Protein AF-A0A3S1N9Z6-F1 (afdb_monomer)

Mean predicted aligned error: 4.26 Å

Radius of gyration: 18.0 Å; Cα contacts (8 Å, |Δi|>4): 203; chains: 1; bounding box: 33×39×50 Å

Nearest PDB structures (foldseek):
  2odf-assembly1_A  TM=8.395E-01  e=1.092E-10  Agrobacterium fabrum str. C58
  2odf-assembly2_B  TM=8.154E-01  e=1.281E-08  Agrobacterium fabrum str. C58
  6f79-assembly1_A  TM=4.897E-01  e=2.525E-02  Thermoactinomyces vulgaris
  7aqp-assembly1_A  TM=4.374E-01  e=3.089E-02  Thermoactinomyces vulgaris
  7dde-assembly1_C  TM=4.912E-01  e=5.916E-01  Schizosaccharomyces pombe 972h-

pLDDT: mean 94.08, std 9.85, range [37.5, 98.75]

Sequence (163 aa):
MRPDLGGIPVPGNLAVDAADARLRKLVAWAPVERAIIEAAAGRRALISVHSFTPVMGGVKRNVDIGVLWREQSLFVNSVLKTLRTQGAEAGFRIGDNEPYDWRQAVGYTLNRHGLQQGRPCLYLEVRNDLLADPETFERISRLLENAFATVAMSLWPQSAAAV

Solvent-accessible surface area (backbone atoms only — not comparable to full-atom values): 9373 Å² total; per-residue (Å²): 126,73,46,47,61,93,85,44,74,38,74,92,40,54,88,69,49,73,67,58,55,48,48,48,38,61,72,62,46,50,57,52,54,50,51,50,57,63,69,47,61,94,54,78,59,47,76,48,82,50,65,39,74,52,61,56,96,88,42,77,56,80,57,41,35,16,47,23,40,59,67,90,44,74,65,56,53,45,45,53,52,44,38,46,54,55,27,50,78,71,74,42,43,63,26,78,31,30,99,52,61,27,68,83,50,85,60,67,66,55,43,63,70,11,54,75,63,76,29,51,47,38,37,40,35,34,33,44,74,52,59,71,42,71,70,51,32,48,53,50,50,51,51,52,49,54,34,51,50,53,39,44,52,72,78,47,61,88,61,84,80,77,128

Foldseek 3Di:
DPQADPPHGDPVVPPDDPVNVVVCCVPPPVVVVVVLQVVCVPPQAEEAEEEDAQADPNDGFQAFKEKEDQDDDLLSVLLQVLLCVLCVVLVGHYHYCPPHHCVPPDDDPCVVSAVVVVHHYTYMYGHVVLCPDPVSVVSVVVSNVVSNVVSCCVPPVVPPPDD

Structure (mmCIF, N/CA/C/O backbone):
data_AF-A0A3S1N9Z6-F1
#
_entry.id   AF-A0A3S1N9Z6-F1
#
loop_
_atom_site.group_PDB
_atom_site.id
_atom_site.type_symbol
_atom_site.label_atom_id
_atom_site.label_alt_id
_atom_site.label_comp_id
_atom_site.label_asym_id
_atom_site.label_entity_id
_atom_site.label_seq_id
_atom_site.pdbx_PDB_ins_code
_atom_site.Cartn_x
_atom_site.Cartn_y
_atom_site.Cartn_z
_atom_site.occupancy
_atom_site.B_iso_or_equiv
_atom_site.auth_seq_id
_atom_site.auth_comp_id
_atom_site.auth_asym_id
_atom_site.auth_atom_id
_atom_site.pdbx_PDB_model_num
ATOM 1 N N . MET A 1 1 ? 6.096 -5.977 -20.795 1.00 80.38 1 MET A N 1
ATOM 2 C CA . MET A 1 1 ? 6.675 -5.191 -19.679 1.00 80.38 1 MET A CA 1
ATOM 3 C C . MET A 1 1 ? 6.336 -3.729 -19.881 1.00 80.38 1 MET A C 1
ATOM 5 O O . MET A 1 1 ? 6.034 -3.367 -21.009 1.00 80.38 1 MET A O 1
ATOM 9 N N . ARG A 1 2 ? 6.357 -2.910 -18.823 1.00 85.25 2 ARG A N 1
ATOM 10 C CA . ARG A 1 2 ? 6.141 -1.465 -18.965 1.00 85.25 2 ARG A CA 1
ATOM 11 C C . ARG A 1 2 ? 7.397 -0.830 -19.600 1.00 85.25 2 ARG A C 1
ATOM 13 O O . ARG A 1 2 ? 8.470 -0.995 -19.015 1.00 85.25 2 ARG A O 1
ATOM 20 N N . PRO A 1 3 ? 7.300 -0.189 -20.779 1.00 90.31 3 PRO A N 1
ATOM 21 C CA . PRO A 1 3 ? 8.465 0.356 -21.484 1.00 90.31 3 PRO A CA 1
ATOM 22 C C . PRO A 1 3 ? 8.999 1.655 -20.858 1.00 90.31 3 PRO A C 1
ATOM 24 O O . PRO A 1 3 ? 10.158 1.998 -21.070 1.00 90.31 3 PRO A O 1
ATOM 27 N N . ASP A 1 4 ? 8.185 2.353 -20.068 1.00 92.81 4 ASP A N 1
ATOM 28 C CA . ASP A 1 4 ? 8.526 3.609 -19.399 1.00 92.81 4 ASP A CA 1
ATOM 29 C C . ASP A 1 4 ? 8.086 3.618 -17.923 1.00 92.81 4 ASP A C 1
ATOM 31 O O . ASP A 1 4 ? 7.348 2.747 -17.457 1.00 92.81 4 ASP A O 1
ATOM 35 N N . LEU A 1 5 ? 8.536 4.614 -17.168 1.00 89.94 5 LEU A N 1
ATOM 36 C CA . LEU A 1 5 ? 8.023 4.935 -15.844 1.00 89.94 5 LEU A CA 1
ATOM 37 C C . LEU A 1 5 ? 7.696 6.427 -15.792 1.00 89.94 5 LEU A C 1
ATOM 39 O O . LEU A 1 5 ? 8.589 7.265 -15.715 1.00 89.9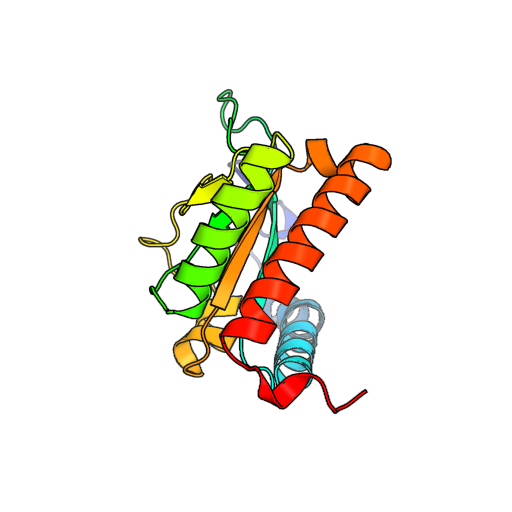4 5 LEU A O 1
ATOM 43 N N . GLY A 1 6 ? 6.404 6.755 -15.839 1.00 84.31 6 GLY A N 1
ATOM 44 C CA . GLY A 1 6 ? 5.958 8.149 -15.805 1.00 84.31 6 GLY A CA 1
ATOM 45 C C . GLY A 1 6 ? 6.385 8.933 -17.047 1.00 84.31 6 GLY A C 1
ATOM 46 O O . GLY A 1 6 ? 6.752 10.097 -16.931 1.00 84.31 6 GLY A O 1
ATOM 47 N N . GLY A 1 7 ? 6.390 8.289 -18.219 1.00 87.94 7 GLY A N 1
ATOM 48 C CA . GLY A 1 7 ? 6.825 8.894 -19.479 1.00 87.94 7 GLY A CA 1
ATOM 49 C C . GLY A 1 7 ? 8.340 8.893 -19.691 1.00 87.94 7 GLY A C 1
ATOM 50 O O . GLY A 1 7 ? 8.790 9.240 -20.780 1.00 87.94 7 GLY A O 1
ATOM 51 N N . ILE A 1 8 ? 9.133 8.474 -18.699 1.00 91.88 8 ILE A N 1
ATOM 52 C CA . ILE A 1 8 ? 10.584 8.315 -18.838 1.00 91.88 8 ILE A CA 1
ATOM 53 C C . ILE A 1 8 ? 10.869 6.897 -19.342 1.00 91.88 8 ILE A C 1
ATOM 55 O O . ILE A 1 8 ? 10.560 5.940 -18.625 1.00 91.88 8 ILE A O 1
ATOM 59 N N . PRO A 1 9 ? 11.453 6.721 -20.541 1.00 95.00 9 PRO A N 1
ATOM 60 C CA . PRO A 1 9 ? 11.779 5.398 -21.054 1.00 95.00 9 PRO A CA 1
ATOM 61 C C . PRO A 1 9 ? 12.690 4.628 -20.099 1.00 95.00 9 PRO A C 1
ATOM 63 O O . PRO A 1 9 ? 13.616 5.189 -19.516 1.00 95.00 9 PRO A O 1
ATOM 66 N N . VAL A 1 10 ? 12.462 3.322 -19.989 1.00 95.88 10 VAL A N 1
ATOM 67 C CA . VAL A 1 10 ? 13.362 2.390 -19.309 1.00 95.88 10 VAL A CA 1
ATOM 68 C C . VAL A 1 10 ? 14.066 1.584 -20.401 1.00 95.88 10 VAL A C 1
ATOM 70 O O . VAL A 1 10 ? 13.474 0.626 -20.900 1.00 95.88 10 VAL A O 1
ATOM 73 N N . PRO A 1 11 ? 15.305 1.937 -20.811 1.00 95.44 11 PRO A N 1
ATOM 74 C CA . PRO A 1 11 ? 15.949 1.330 -21.980 1.00 95.44 11 PRO A CA 1
ATOM 75 C C . PRO A 1 11 ? 16.022 -0.198 -21.911 1.00 95.44 11 PRO A C 1
ATOM 77 O O . PRO A 1 11 ? 15.736 -0.877 -22.891 1.00 95.44 11 PRO A O 1
ATOM 80 N N . GLY A 1 12 ? 16.294 -0.749 -20.725 1.00 94.25 12 GLY A N 1
ATOM 81 C CA . GLY A 1 12 ? 16.325 -2.196 -20.495 1.00 94.25 12 GLY A CA 1
ATOM 82 C C . GLY A 1 12 ? 14.963 -2.899 -20.572 1.00 94.25 12 GLY A C 1
ATOM 83 O O . GLY A 1 12 ? 14.915 -4.117 -20.446 1.00 94.25 12 GLY A O 1
ATOM 84 N N . ASN A 1 13 ? 13.855 -2.177 -20.748 1.00 95.38 13 ASN A N 1
ATOM 85 C CA . ASN A 1 13 ? 12.525 -2.755 -20.966 1.00 95.38 13 ASN A CA 1
ATOM 86 C C . ASN A 1 13 ? 12.076 -2.682 -22.434 1.00 95.38 13 ASN A C 1
ATOM 88 O O . ASN A 1 13 ? 10.971 -3.133 -22.751 1.00 95.38 13 ASN A O 1
ATOM 92 N N . LEU A 1 14 ? 12.905 -2.127 -23.321 1.00 92.75 14 LEU A N 1
ATOM 93 C CA . LEU A 1 14 ? 12.645 -2.081 -24.756 1.00 92.75 14 LEU A CA 1
ATOM 94 C C . LEU A 1 14 ? 12.999 -3.425 -25.403 1.00 92.75 14 LEU A C 1
ATOM 96 O O . LEU A 1 14 ? 13.984 -4.052 -25.028 1.00 92.75 14 LEU A O 1
ATOM 100 N N . ALA A 1 15 ? 12.189 -3.856 -26.376 1.00 91.62 15 ALA A N 1
ATOM 101 C CA . ALA A 1 15 ? 12.427 -5.053 -27.197 1.00 91.62 15 ALA A CA 1
ATOM 102 C C . ALA A 1 15 ? 12.768 -6.340 -26.410 1.00 91.62 15 ALA A C 1
ATOM 104 O O . ALA A 1 15 ? 13.538 -7.177 -26.872 1.00 91.62 15 ALA A O 1
ATOM 105 N N . VAL A 1 16 ? 12.182 -6.505 -25.223 1.00 93.88 16 VAL A N 1
ATOM 106 C CA . VAL A 1 16 ? 12.414 -7.674 -24.364 1.00 93.88 16 VAL A CA 1
ATOM 107 C C . VAL A 1 16 ? 11.930 -8.942 -25.057 1.00 93.88 16 VAL A C 1
ATOM 109 O O . VAL A 1 16 ? 10.744 -9.064 -25.378 1.00 93.88 16 VAL A O 1
ATOM 112 N N . ASP A 1 17 ? 12.842 -9.891 -25.247 1.00 95.88 17 ASP A N 1
ATOM 113 C CA . ASP A 1 17 ? 12.532 -11.183 -25.840 1.00 95.88 17 ASP A CA 1
ATOM 114 C C . ASP A 1 17 ? 11.872 -12.150 -24.836 1.00 95.88 17 ASP A C 1
ATOM 116 O O . ASP A 1 17 ? 11.694 -11.875 -23.642 1.00 95.88 17 ASP A O 1
ATOM 120 N N . ALA A 1 18 ? 11.467 -13.317 -25.334 1.00 96.69 18 ALA A N 1
ATOM 121 C CA . ALA A 1 18 ? 10.808 -14.328 -24.518 1.00 96.69 18 ALA A CA 1
ATOM 122 C C . ALA A 1 18 ? 11.726 -14.927 -23.435 1.00 96.69 18 ALA A C 1
ATOM 124 O O . ALA A 1 18 ? 11.231 -15.316 -22.372 1.00 96.69 18 ALA A O 1
ATOM 125 N N . ALA A 1 19 ? 13.035 -15.013 -23.688 1.00 97.62 19 ALA A N 1
ATOM 126 C CA . ALA A 1 19 ? 13.995 -15.592 -22.755 1.00 97.62 19 ALA A CA 1
ATOM 127 C C . ALA A 1 19 ? 14.212 -14.662 -21.555 1.00 97.62 19 ALA A C 1
ATOM 129 O O . ALA A 1 19 ? 14.106 -15.111 -20.412 1.00 97.62 19 ALA A O 1
ATOM 130 N N . ASP A 1 20 ? 14.402 -13.367 -21.800 1.00 96.56 20 ASP A N 1
ATOM 131 C CA . ASP A 1 20 ? 14.518 -12.342 -20.765 1.00 96.56 20 ASP A CA 1
ATOM 132 C C . ASP A 1 20 ? 13.201 -12.191 -19.987 1.00 96.56 20 ASP A C 1
ATOM 134 O O . ASP A 1 20 ? 13.180 -12.250 -18.756 1.00 96.56 20 ASP A O 1
ATOM 138 N N . ALA A 1 21 ? 12.053 -12.140 -20.675 1.00 95.50 21 ALA A N 1
ATOM 139 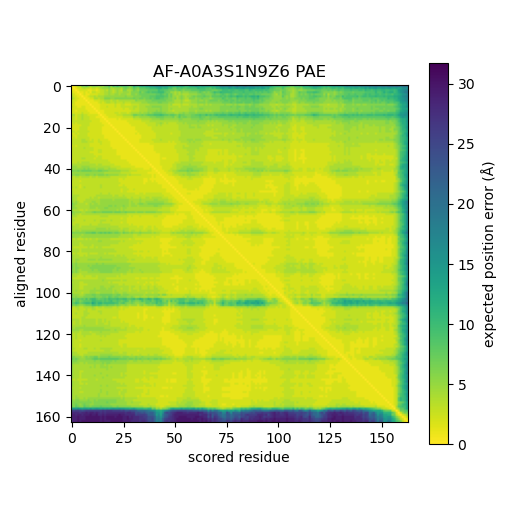C CA . ALA A 1 21 ? 10.753 -12.117 -20.001 1.00 95.50 21 ALA A CA 1
ATOM 140 C C . ALA A 1 21 ? 10.545 -13.335 -19.078 1.00 95.50 21 ALA A C 1
ATOM 142 O O . ALA A 1 21 ? 10.005 -13.197 -17.974 1.00 95.50 21 ALA A O 1
ATOM 143 N N . ARG A 1 22 ? 10.974 -14.530 -19.508 1.00 97.31 22 ARG A N 1
ATOM 144 C CA . ARG A 1 22 ? 10.923 -15.752 -18.693 1.00 97.31 22 ARG A CA 1
ATOM 145 C C . ARG A 1 22 ? 11.875 -15.669 -17.505 1.00 97.31 22 ARG A C 1
ATOM 147 O O . ARG A 1 22 ? 11.460 -16.007 -16.398 1.00 97.31 22 ARG A O 1
ATOM 154 N N . LEU A 1 23 ? 13.106 -15.209 -17.715 1.00 97.44 23 LEU A N 1
ATOM 155 C CA . LEU A 1 23 ? 14.094 -15.047 -16.654 1.00 97.44 23 LEU A CA 1
ATOM 156 C C . LEU A 1 23 ? 13.580 -14.089 -15.576 1.00 97.44 23 LEU A C 1
ATOM 158 O O . LEU A 1 23 ? 13.538 -14.462 -14.408 1.00 97.44 23 LEU A O 1
ATOM 162 N N . ARG A 1 24 ? 13.088 -12.905 -15.956 1.00 96.62 24 ARG A N 1
ATOM 163 C CA . ARG A 1 24 ? 12.526 -11.920 -15.015 1.00 96.62 24 ARG A CA 1
ATOM 164 C C . ARG A 1 24 ? 11.349 -12.482 -14.226 1.00 96.62 24 ARG A C 1
ATOM 166 O O . ARG A 1 24 ? 11.262 -12.274 -13.018 1.00 96.62 24 ARG A O 1
ATOM 173 N N . LYS A 1 25 ? 10.460 -13.242 -14.875 1.00 96.56 25 LYS A N 1
ATOM 174 C CA . LYS A 1 25 ? 9.379 -13.942 -14.164 1.00 96.56 25 LYS A CA 1
ATOM 175 C C . LYS A 1 25 ? 9.924 -14.949 -13.156 1.00 96.56 25 LYS A C 1
ATOM 177 O O . LYS A 1 25 ? 9.413 -15.000 -12.044 1.00 96.56 25 LYS A O 1
ATOM 182 N N . LEU A 1 26 ? 10.944 -15.720 -13.528 1.00 98.12 26 LEU A N 1
ATOM 183 C CA . LEU A 1 26 ? 11.548 -16.732 -12.666 1.00 98.12 26 LEU A CA 1
ATOM 184 C C . LEU A 1 26 ? 12.236 -16.119 -11.440 1.00 98.12 26 LEU A C 1
ATOM 186 O O . LEU A 1 26 ? 12.108 -16.669 -10.352 1.00 98.12 26 LEU A O 1
ATOM 190 N N . VAL A 1 27 ? 12.944 -14.998 -11.605 1.00 97.62 27 VAL A N 1
ATOM 191 C CA . VAL A 1 27 ? 13.774 -14.422 -10.532 1.00 97.62 27 VAL A CA 1
ATOM 192 C C . VAL A 1 27 ? 13.064 -13.358 -9.698 1.00 97.62 27 VAL A C 1
ATOM 194 O O . VAL A 1 27 ? 13.395 -13.206 -8.529 1.00 97.62 27 VAL A O 1
ATOM 197 N N . ALA A 1 28 ? 12.097 -12.626 -10.263 1.00 95.75 28 ALA A N 1
ATOM 198 C CA . ALA A 1 28 ? 11.462 -11.494 -9.581 1.00 95.75 28 ALA A CA 1
ATOM 199 C C . ALA A 1 28 ? 9.983 -11.726 -9.245 1.00 95.75 28 ALA A C 1
ATOM 201 O O . ALA A 1 28 ? 9.525 -11.303 -8.189 1.00 95.75 28 ALA A O 1
ATOM 202 N N . TRP A 1 29 ? 9.220 -12.388 -10.120 1.00 96.12 29 TRP A N 1
ATOM 203 C CA . TRP A 1 29 ? 7.776 -12.567 -9.913 1.00 96.12 29 TRP A CA 1
ATOM 204 C C . TRP A 1 29 ? 7.450 -13.865 -9.164 1.00 96.12 29 TRP A C 1
ATOM 206 O O . TRP A 1 29 ? 6.779 -13.830 -8.136 1.00 96.12 29 TRP A O 1
ATOM 216 N N . ALA A 1 30 ? 7.954 -15.007 -9.636 1.00 98.12 30 ALA A N 1
ATOM 217 C CA . ALA A 1 30 ? 7.620 -16.321 -9.088 1.00 98.12 30 ALA A CA 1
ATOM 218 C C . ALA A 1 30 ? 7.983 -16.487 -7.597 1.00 98.12 30 ALA A C 1
ATOM 220 O O . ALA A 1 30 ? 7.160 -17.043 -6.865 1.00 98.12 30 ALA A O 1
ATOM 221 N N . PRO A 1 31 ? 9.139 -15.991 -7.101 1.00 98.31 31 PRO A N 1
ATOM 222 C CA . PRO A 1 31 ? 9.466 -16.095 -5.681 1.00 98.31 31 PRO A CA 1
ATOM 223 C C . PRO A 1 31 ? 8.502 -15.290 -4.804 1.00 98.31 31 PRO A C 1
ATOM 225 O O . PRO A 1 31 ? 8.062 -15.779 -3.766 1.00 98.31 31 PRO A O 1
ATOM 228 N N . VAL A 1 32 ? 8.121 -14.087 -5.250 1.00 97.25 32 VAL A N 1
ATOM 229 C CA . VAL A 1 32 ? 7.182 -13.215 -4.530 1.00 97.25 32 VAL A CA 1
ATOM 230 C C . VAL A 1 32 ? 5.792 -13.843 -4.483 1.00 97.25 32 VAL A C 1
ATOM 232 O O . VAL A 1 32 ? 5.179 -13.898 -3.423 1.00 97.25 32 VAL A O 1
ATOM 235 N N . GLU A 1 33 ? 5.310 -14.382 -5.601 1.00 97.75 33 GLU A N 1
ATOM 236 C CA . GLU A 1 33 ? 4.015 -15.068 -5.649 1.00 97.75 33 GLU A CA 1
ATOM 237 C C . GLU A 1 33 ? 3.951 -16.256 -4.698 1.00 97.75 33 GLU A C 1
ATOM 239 O O . GLU A 1 33 ? 2.970 -16.415 -3.972 1.00 97.75 33 GLU A O 1
ATOM 244 N N . ARG A 1 34 ? 5.006 -17.077 -4.680 1.00 98.19 34 ARG A N 1
ATOM 245 C CA . ARG A 1 34 ? 5.099 -18.215 -3.768 1.00 98.19 34 ARG A CA 1
ATOM 246 C C . ARG A 1 34 ? 5.071 -17.754 -2.311 1.00 98.19 34 ARG A C 1
ATOM 248 O O . ARG A 1 34 ? 4.284 -18.285 -1.533 1.00 98.19 34 ARG A O 1
ATOM 255 N N . ALA A 1 35 ? 5.868 -16.742 -1.968 1.00 98.00 35 ALA A N 1
ATOM 256 C CA . ALA A 1 35 ? 5.922 -16.200 -0.615 1.00 98.00 35 ALA A CA 1
ATOM 257 C C . ALA A 1 35 ? 4.567 -15.631 -0.162 1.00 98.00 35 ALA A C 1
ATOM 259 O O . ALA A 1 35 ? 4.158 -15.853 0.976 1.00 98.00 35 ALA A O 1
ATOM 260 N N . ILE A 1 36 ? 3.837 -14.944 -1.049 1.00 97.31 36 ILE A N 1
ATOM 261 C CA . ILE A 1 36 ? 2.500 -14.425 -0.733 1.00 97.31 36 ILE A CA 1
ATOM 262 C C . ILE A 1 36 ? 1.523 -15.573 -0.480 1.00 97.31 36 ILE A C 1
ATOM 264 O O . ILE A 1 36 ? 0.797 -15.524 0.507 1.00 97.31 36 ILE A O 1
ATOM 268 N N . ILE A 1 37 ? 1.508 -16.607 -1.327 1.00 97.00 37 ILE A N 1
ATOM 269 C CA . ILE A 1 37 ? 0.617 -17.766 -1.154 1.00 97.00 37 ILE A CA 1
ATOM 270 C C . ILE A 1 37 ? 0.873 -18.448 0.196 1.00 97.00 37 ILE A C 1
ATOM 272 O O . ILE A 1 37 ? -0.074 -18.705 0.941 1.00 97.00 37 ILE A O 1
ATOM 276 N N . GLU A 1 38 ? 2.143 -18.699 0.520 1.00 96.88 38 GLU A N 1
ATOM 277 C CA . GLU A 1 38 ? 2.552 -19.330 1.777 1.00 96.88 38 GLU A CA 1
ATOM 278 C C . GLU A 1 38 ? 2.169 -18.458 2.987 1.00 96.88 38 GLU A C 1
ATOM 280 O O . GLU A 1 38 ? 1.503 -18.935 3.906 1.00 96.88 38 GLU A O 1
ATOM 285 N N . ALA A 1 39 ? 2.494 -17.161 2.970 1.00 95.75 39 ALA A N 1
ATOM 286 C CA . ALA A 1 39 ? 2.220 -16.249 4.084 1.00 95.75 39 ALA A CA 1
ATOM 287 C C . ALA A 1 39 ? 0.726 -15.933 4.273 1.00 95.75 39 ALA A C 1
ATOM 289 O O . ALA A 1 39 ? 0.273 -15.663 5.391 1.00 95.75 39 ALA A O 1
ATOM 290 N N . ALA A 1 40 ? -0.044 -15.946 3.183 1.00 95.50 40 ALA A N 1
ATOM 291 C CA . ALA A 1 40 ? -1.470 -15.677 3.209 1.00 95.50 40 ALA A CA 1
ATOM 292 C C . ALA A 1 40 ? -2.276 -16.873 3.731 1.00 95.50 40 ALA A C 1
ATOM 294 O O . ALA A 1 40 ? -3.429 -16.687 4.120 1.00 95.50 40 ALA A O 1
ATOM 295 N N . ALA A 1 41 ? -1.743 -18.097 3.734 1.00 93.69 41 ALA A N 1
ATOM 296 C CA . ALA A 1 41 ? -2.469 -19.272 4.216 1.00 93.69 41 ALA A CA 1
ATOM 297 C C . ALA A 1 41 ? -3.031 -19.043 5.637 1.00 93.69 41 ALA A C 1
ATOM 299 O O . ALA A 1 41 ? -2.334 -18.582 6.537 1.00 93.69 41 ALA A O 1
ATOM 300 N N . GLY A 1 42 ? -4.332 -19.291 5.827 1.00 91.94 42 GLY A N 1
ATOM 301 C CA . GLY A 1 42 ? -5.021 -19.083 7.111 1.00 91.94 42 GLY A CA 1
ATOM 302 C C . GLY A 1 42 ? -5.258 -17.622 7.532 1.00 91.94 42 GLY A C 1
ATOM 303 O O . GLY A 1 42 ? -5.908 -17.386 8.551 1.00 91.94 42 GLY A O 1
ATOM 304 N N . ARG A 1 43 ? -4.789 -16.622 6.770 1.00 94.69 43 ARG A N 1
ATOM 305 C CA . ARG A 1 43 ? -5.012 -15.199 7.081 1.00 94.69 43 ARG A CA 1
ATOM 306 C C . ARG A 1 43 ? -6.436 -14.763 6.730 1.00 94.69 43 ARG A C 1
ATOM 308 O O . ARG A 1 43 ? -6.973 -15.126 5.685 1.00 94.69 43 ARG A O 1
ATOM 315 N N . ARG A 1 44 ? -7.030 -13.943 7.604 1.00 94.94 44 ARG A N 1
ATOM 316 C CA . ARG A 1 44 ? -8.416 -13.449 7.486 1.00 94.94 44 ARG A CA 1
ATOM 317 C C . ARG A 1 44 ? -8.580 -12.295 6.499 1.00 94.94 44 ARG A C 1
ATOM 319 O O . ARG A 1 44 ? -9.651 -12.142 5.925 1.00 94.94 44 ARG A O 1
ATOM 326 N N . ALA A 1 45 ? -7.533 -11.498 6.318 1.00 96.56 45 ALA A N 1
ATOM 327 C CA . ALA A 1 45 ? -7.501 -10.363 5.410 1.00 96.56 45 ALA A CA 1
ATOM 328 C C . ALA A 1 45 ? -6.080 -10.136 4.891 1.00 96.56 45 ALA A C 1
ATOM 330 O O . ALA A 1 45 ? -5.117 -10.635 5.478 1.00 96.56 45 ALA A O 1
ATOM 331 N N . LEU A 1 46 ? -5.962 -9.372 3.806 1.00 97.38 46 LEU A N 1
ATOM 332 C CA . LEU A 1 46 ? -4.681 -8.964 3.233 1.00 97.38 46 LEU A CA 1
ATOM 333 C C . LEU A 1 46 ? -4.589 -7.443 3.128 1.00 97.38 46 LEU A C 1
ATOM 335 O O . LEU A 1 46 ? -5.503 -6.784 2.637 1.00 97.38 46 LEU A O 1
ATOM 339 N N . ILE A 1 47 ? -3.452 -6.894 3.543 1.00 97.75 47 ILE A N 1
ATOM 340 C CA . ILE A 1 47 ? -3.122 -5.482 3.358 1.00 97.75 47 ILE A CA 1
ATOM 341 C C . ILE A 1 47 ? -1.881 -5.422 2.474 1.00 97.75 47 ILE A C 1
ATOM 343 O O . ILE A 1 47 ? -0.857 -6.019 2.799 1.00 97.75 47 ILE A O 1
ATOM 347 N N . SER A 1 48 ? -1.969 -4.717 1.349 1.00 97.38 48 SER A N 1
ATOM 348 C CA . SER A 1 48 ? -0.796 -4.406 0.531 1.00 97.38 48 SER A CA 1
ATOM 349 C C . SER A 1 48 ? -0.282 -3.034 0.945 1.00 97.38 48 SER A C 1
ATOM 351 O O . SER A 1 48 ? -1.014 -2.059 0.818 1.00 97.38 48 SER A O 1
ATOM 353 N N . VAL A 1 49 ? 0.936 -2.970 1.481 1.00 97.44 49 VAL A N 1
ATOM 354 C CA . VAL A 1 49 ? 1.521 -1.737 2.026 1.00 97.44 49 VAL A CA 1
ATOM 355 C C . VAL A 1 49 ? 2.370 -1.049 0.964 1.00 97.44 49 VAL A C 1
ATOM 357 O O . VAL A 1 49 ? 3.232 -1.679 0.353 1.00 97.44 49 VAL A O 1
ATOM 360 N N . HIS A 1 50 ? 2.119 0.238 0.765 1.00 98.00 50 HIS A N 1
ATOM 361 C CA . HIS A 1 50 ? 2.746 1.091 -0.237 1.00 98.00 50 HIS A CA 1
ATOM 362 C C . HIS A 1 50 ? 3.062 2.461 0.351 1.00 98.00 50 HIS A C 1
ATOM 364 O O . HIS A 1 50 ? 2.597 2.839 1.432 1.00 98.00 50 HIS A O 1
ATOM 370 N N . SER A 1 51 ? 3.852 3.217 -0.399 1.00 98.12 51 SER A N 1
ATOM 371 C CA . SER A 1 51 ? 4.019 4.639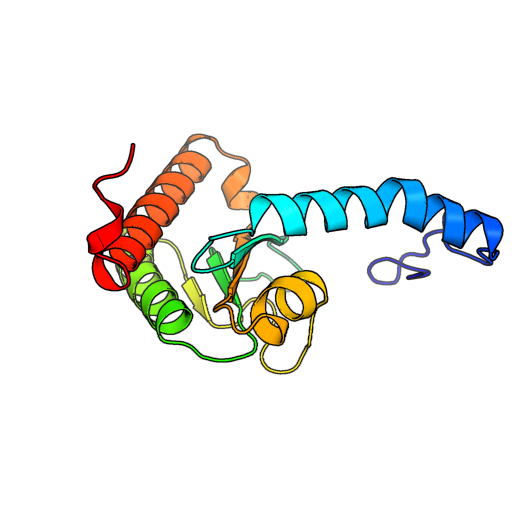 -0.170 1.00 98.12 51 SER A CA 1
ATOM 372 C C . SER A 1 51 ? 3.932 5.417 -1.475 1.00 98.12 51 SER A C 1
ATOM 374 O O . SER A 1 51 ? 4.195 4.896 -2.564 1.00 98.12 51 SER A O 1
ATOM 376 N N . PHE A 1 52 ? 3.598 6.700 -1.364 1.00 97.88 52 PHE A N 1
ATOM 377 C CA . PHE A 1 52 ? 3.469 7.592 -2.510 1.00 97.88 52 PHE A CA 1
ATOM 378 C C . PHE A 1 52 ? 4.186 8.919 -2.276 1.00 97.88 52 PHE A C 1
ATOM 380 O O . PHE A 1 52 ? 4.284 9.413 -1.158 1.00 97.88 52 PHE A O 1
ATOM 387 N N . THR A 1 53 ? 4.666 9.525 -3.362 1.00 96.81 53 THR A N 1
ATOM 388 C CA . THR A 1 53 ? 5.340 10.829 -3.305 1.00 96.81 53 THR A CA 1
ATOM 389 C C . THR A 1 53 ? 4.341 11.966 -3.018 1.00 96.81 53 THR A C 1
ATOM 391 O O . THR A 1 53 ? 3.210 11.906 -3.529 1.00 96.81 53 THR A O 1
ATOM 394 N N . PRO A 1 54 ? 4.725 13.025 -2.276 1.00 97.75 54 PRO A N 1
ATOM 395 C CA . PRO A 1 54 ? 3.816 14.107 -1.901 1.00 97.75 54 PRO A CA 1
ATOM 396 C C . PRO A 1 54 ? 3.387 15.019 -3.052 1.00 97.75 54 PRO A C 1
ATOM 398 O O . PRO A 1 54 ? 2.338 15.656 -2.958 1.00 97.75 54 PRO A O 1
ATOM 401 N N . VAL A 1 55 ? 4.158 15.083 -4.141 1.00 97.12 55 VAL A N 1
ATOM 402 C CA . VAL A 1 55 ? 3.866 15.926 -5.310 1.00 97.12 55 VAL A CA 1
ATOM 403 C C . VAL A 1 55 ? 3.893 15.091 -6.584 1.00 97.12 55 VAL A C 1
ATOM 405 O O . VAL A 1 55 ? 4.919 14.514 -6.927 1.00 97.12 55 VAL A O 1
ATOM 408 N N . MET A 1 56 ? 2.783 15.052 -7.318 1.00 94.06 56 MET A N 1
ATOM 409 C CA . MET A 1 56 ? 2.688 14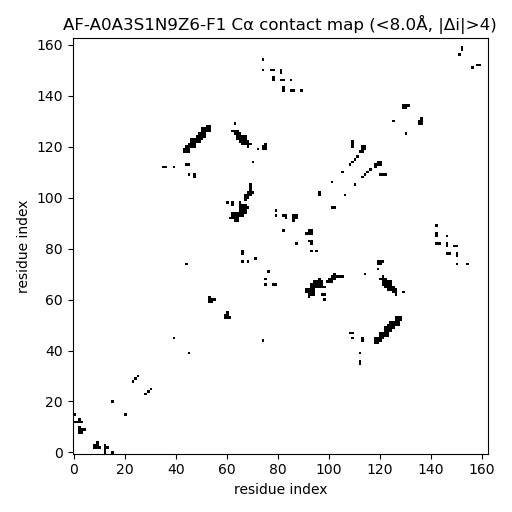.349 -8.601 1.00 94.06 56 MET A CA 1
ATOM 410 C C . MET A 1 56 ? 2.183 15.299 -9.676 1.00 94.06 56 MET A C 1
ATOM 412 O O . MET A 1 56 ? 1.168 15.961 -9.479 1.00 94.06 56 MET A O 1
ATOM 416 N N . GLY A 1 57 ? 2.894 15.381 -10.804 1.00 92.00 57 GLY A N 1
ATOM 417 C CA . GLY A 1 57 ? 2.533 16.298 -11.892 1.00 92.00 57 GLY A CA 1
ATOM 418 C C . GLY A 1 57 ? 2.464 17.766 -11.452 1.00 92.00 57 GLY A C 1
ATOM 419 O O . GLY A 1 57 ? 1.615 18.505 -11.930 1.00 92.00 57 GLY A O 1
ATOM 420 N N . GLY A 1 58 ? 3.293 18.170 -10.481 1.00 94.62 58 GLY A N 1
ATOM 421 C CA . GLY A 1 58 ? 3.272 19.517 -9.897 1.00 94.62 58 GLY A CA 1
ATOM 422 C C . GLY A 1 58 ? 2.158 19.768 -8.871 1.00 94.62 58 GLY A C 1
ATOM 423 O O . GLY A 1 58 ? 2.130 20.834 -8.264 1.00 94.62 58 GLY A O 1
ATOM 424 N N . VAL A 1 59 ? 1.269 18.801 -8.622 1.00 96.00 59 VAL A N 1
ATOM 425 C CA . VAL A 1 59 ? 0.158 18.941 -7.672 1.00 96.00 59 VAL A CA 1
ATOM 426 C C . VAL A 1 59 ? 0.507 18.292 -6.336 1.00 96.00 59 VAL A C 1
ATOM 428 O O . VAL A 1 59 ? 0.861 17.111 -6.275 1.00 96.00 59 VAL A O 1
ATOM 431 N N . LYS A 1 60 ? 0.379 19.063 -5.248 1.00 97.38 60 LYS A N 1
ATOM 432 C CA . LYS A 1 60 ? 0.534 18.564 -3.877 1.00 97.38 60 LYS A CA 1
ATOM 433 C C . LYS A 1 60 ? -0.653 17.681 -3.489 1.00 97.38 60 LYS A C 1
ATOM 435 O O . LYS A 1 60 ? -1.808 18.061 -3.663 1.00 97.38 60 LYS A O 1
ATOM 440 N N . ARG A 1 61 ? -0.361 16.522 -2.905 1.00 97.81 61 ARG A N 1
ATOM 441 C CA . ARG A 1 61 ? -1.347 15.579 -2.368 1.00 97.81 61 ARG A CA 1
ATOM 442 C C . ARG A 1 61 ? -1.502 15.804 -0.869 1.00 97.81 61 ARG A C 1
ATOM 444 O O . ARG A 1 61 ? -0.560 15.600 -0.108 1.00 97.81 61 ARG A O 1
ATOM 451 N N . ASN A 1 62 ? -2.693 16.228 -0.453 1.00 96.50 62 ASN A N 1
ATOM 452 C CA . ASN A 1 62 ? -2.965 16.581 0.945 1.00 96.50 62 ASN A CA 1
ATOM 453 C C . ASN A 1 62 ? -3.245 15.369 1.842 1.00 96.50 62 ASN A C 1
ATOM 455 O O . ASN A 1 62 ? -3.101 15.486 3.055 1.00 96.50 62 ASN A O 1
ATOM 459 N N . VAL A 1 63 ? -3.632 14.230 1.261 1.00 98.25 63 VAL A N 1
ATOM 460 C CA . VAL A 1 63 ? -3.773 12.961 1.984 1.00 98.25 63 VAL A CA 1
ATOM 461 C C . VAL A 1 63 ? -2.425 12.537 2.570 1.00 98.25 63 VAL A C 1
ATOM 463 O O . VAL A 1 63 ? -1.396 12.653 1.903 1.00 98.25 63 VAL A O 1
ATOM 466 N N . ASP A 1 64 ? -2.441 12.076 3.818 1.00 98.44 64 ASP A N 1
ATOM 467 C CA . ASP A 1 64 ? -1.266 11.564 4.525 1.00 98.44 64 ASP A CA 1
ATOM 468 C C . ASP A 1 64 ? -1.238 10.030 4.471 1.00 98.44 64 ASP A C 1
ATOM 470 O O . ASP A 1 64 ? -0.205 9.439 4.156 1.00 98.44 64 ASP A O 1
ATOM 474 N N . ILE A 1 65 ? -2.390 9.388 4.708 1.00 98.75 65 ILE A N 1
ATOM 475 C CA . ILE A 1 65 ? -2.562 7.931 4.644 1.00 98.75 65 ILE A CA 1
ATOM 476 C C . ILE A 1 65 ? -3.815 7.606 3.826 1.00 98.75 65 ILE A C 1
ATOM 478 O O . ILE A 1 65 ? -4.912 8.051 4.151 1.00 98.75 65 ILE A O 1
ATOM 482 N N . GLY A 1 66 ? -3.667 6.825 2.767 1.00 98.38 66 GLY A N 1
ATOM 483 C CA . GLY A 1 66 ? -4.748 6.335 1.927 1.00 98.38 66 GLY A CA 1
ATOM 484 C C . GLY A 1 66 ? -5.161 4.913 2.288 1.00 98.38 66 GLY A C 1
ATOM 485 O O . GLY A 1 66 ? -4.317 4.026 2.416 1.00 98.38 66 GLY A O 1
ATOM 486 N N . VAL A 1 67 ? -6.470 4.682 2.385 1.00 98.44 67 VAL A N 1
ATOM 487 C CA . VAL A 1 67 ? -7.071 3.344 2.398 1.00 98.44 67 VAL A CA 1
ATOM 488 C C . VAL A 1 67 ? -7.779 3.141 1.065 1.00 98.44 67 VAL A C 1
ATOM 490 O O . VAL A 1 67 ? -8.827 3.729 0.797 1.00 98.44 67 VAL A O 1
ATOM 493 N N . LEU A 1 68 ? -7.173 2.337 0.199 1.00 97.62 68 LEU A N 1
ATOM 494 C CA . LEU A 1 68 ? -7.602 2.151 -1.183 1.00 97.62 68 LEU A CA 1
ATOM 495 C C . LEU A 1 68 ? -8.168 0.739 -1.331 1.00 97.62 68 LEU A C 1
ATOM 497 O O . LEU A 1 68 ? -7.616 -0.239 -0.821 1.00 97.62 68 LEU A O 1
ATOM 501 N N . TRP A 1 69 ? -9.290 0.615 -2.024 1.00 96.88 69 TRP A N 1
ATOM 502 C CA . TRP A 1 69 ? -10.030 -0.639 -2.108 1.00 96.88 69 TRP A CA 1
ATOM 503 C C . TRP A 1 69 ? -10.831 -0.704 -3.404 1.00 96.88 69 TRP A C 1
ATOM 505 O O . TRP A 1 69 ? -11.302 0.311 -3.914 1.00 96.88 69 TRP A O 1
ATOM 515 N N . ARG A 1 70 ? -10.989 -1.924 -3.925 1.00 95.94 70 ARG A N 1
ATOM 516 C CA . ARG A 1 70 ? -11.791 -2.198 -5.124 1.00 95.94 70 ARG A CA 1
ATOM 517 C C . ARG A 1 70 ? -13.224 -2.570 -4.769 1.00 95.94 70 ARG A C 1
ATOM 519 O O . ARG A 1 70 ? -14.161 -1.980 -5.292 1.00 95.94 70 ARG A O 1
ATOM 526 N N . GLU A 1 71 ? -13.374 -3.547 -3.880 1.00 94.38 71 GLU A N 1
ATOM 527 C CA . GLU A 1 71 ? -14.667 -4.040 -3.408 1.00 94.38 71 GLU A CA 1
ATOM 528 C C . GLU A 1 71 ? -14.830 -3.708 -1.931 1.00 94.38 71 GLU A C 1
ATOM 530 O O . GLU A 1 71 ? -13.898 -3.867 -1.135 1.00 94.38 71 GLU A O 1
ATOM 535 N N . GLN A 1 72 ? -16.012 -3.220 -1.562 1.00 92.56 72 GLN A N 1
ATOM 536 C CA . GLN A 1 72 ? -16.293 -2.917 -0.170 1.00 92.56 72 GLN A CA 1
ATOM 537 C C . GLN A 1 72 ? -16.469 -4.202 0.639 1.00 92.56 72 GLN A C 1
ATOM 539 O O . GLN A 1 72 ? -17.030 -5.190 0.174 1.00 92.56 72 GLN A O 1
ATOM 544 N N . SER A 1 73 ? -16.025 -4.163 1.891 1.00 95.94 73 SER A N 1
ATOM 545 C CA . SER A 1 73 ? -16.248 -5.224 2.870 1.00 95.94 73 SER A CA 1
ATOM 546 C C . SER A 1 73 ? -16.356 -4.623 4.268 1.00 95.94 73 SER A C 1
ATOM 548 O O . SER A 1 73 ? -15.941 -3.483 4.495 1.00 95.94 73 SER A O 1
ATOM 550 N N . LEU A 1 74 ? -16.862 -5.404 5.228 1.00 97.12 74 LEU A N 1
ATOM 551 C CA . LEU A 1 74 ? -16.862 -5.001 6.639 1.00 97.12 74 LEU A CA 1
ATOM 552 C C . LEU A 1 74 ? -15.450 -4.640 7.117 1.00 97.12 74 LEU A C 1
ATOM 554 O O . LEU A 1 74 ? -15.278 -3.625 7.779 1.00 97.12 74 LEU A O 1
ATOM 558 N N . PHE A 1 75 ? -14.436 -5.402 6.701 1.00 98.12 75 PHE A N 1
ATOM 559 C CA . PHE A 1 75 ? -13.036 -5.116 7.009 1.00 98.12 75 PHE A CA 1
ATOM 560 C C . PHE A 1 75 ? -12.587 -3.737 6.511 1.00 98.12 75 PHE A C 1
ATOM 562 O O . PHE A 1 75 ? -12.097 -2.937 7.303 1.00 98.12 75 PHE A O 1
ATOM 569 N N . VAL A 1 76 ? -12.802 -3.433 5.227 1.00 97.81 76 VAL A N 1
ATOM 570 C CA . VAL A 1 76 ? -12.447 -2.133 4.629 1.00 97.81 76 VAL A CA 1
ATOM 571 C C . VAL A 1 76 ? -13.154 -0.987 5.353 1.00 97.81 76 VAL A C 1
ATOM 573 O O . VAL A 1 76 ? -12.514 -0.007 5.734 1.00 97.81 76 VAL A O 1
ATOM 576 N N . ASN A 1 77 ? -14.460 -1.129 5.591 1.00 98.12 77 ASN A N 1
ATOM 577 C CA . ASN A 1 77 ? -15.270 -0.098 6.238 1.00 98.12 77 ASN A CA 1
ATOM 578 C C . ASN A 1 77 ? -14.827 0.154 7.683 1.00 98.12 77 ASN A C 1
ATOM 580 O O . ASN A 1 77 ? -14.726 1.308 8.102 1.00 98.12 77 ASN A O 1
ATOM 584 N N . SER A 1 78 ? -14.521 -0.910 8.429 1.00 98.38 78 SER A N 1
ATOM 585 C CA . SER A 1 78 ? -14.002 -0.816 9.792 1.00 98.38 78 SER A CA 1
ATOM 586 C C . SER A 1 78 ? -12.626 -0.152 9.830 1.00 98.38 78 SER A C 1
ATOM 588 O O . SER A 1 78 ? -12.434 0.7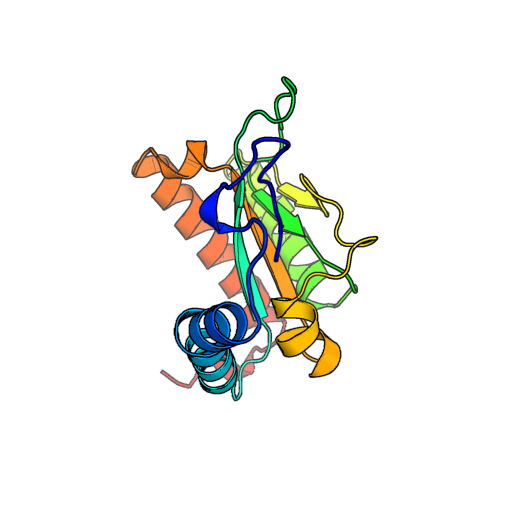57 10.632 1.00 98.38 78 SER A O 1
ATOM 590 N N . VAL A 1 79 ? -11.697 -0.532 8.944 1.00 98.62 79 VAL A N 1
ATOM 591 C CA . VAL A 1 79 ? -10.370 0.107 8.849 1.00 98.62 79 VAL A CA 1
ATOM 592 C C . VAL A 1 79 ? -10.496 1.591 8.534 1.00 98.62 79 VAL A C 1
ATOM 594 O O . VAL A 1 79 ? -9.942 2.415 9.257 1.00 98.62 79 VAL A O 1
ATOM 597 N N . LEU A 1 80 ? -11.251 1.946 7.494 1.00 98.38 80 LEU A N 1
ATOM 598 C CA . LEU A 1 80 ? -11.398 3.335 7.071 1.00 98.38 80 LEU A CA 1
ATOM 599 C C . LEU A 1 80 ? -12.048 4.197 8.162 1.00 98.38 80 LEU A C 1
ATOM 601 O O . LEU A 1 80 ? -11.595 5.313 8.411 1.00 98.38 80 LEU A O 1
ATOM 605 N N . LYS A 1 81 ? -13.087 3.684 8.836 1.00 98.44 81 LYS A N 1
ATOM 606 C CA . LYS A 1 81 ? -13.742 4.384 9.949 1.00 98.44 81 LYS A CA 1
ATOM 607 C C . LYS A 1 81 ? -12.775 4.605 11.113 1.00 98.44 81 LYS A C 1
ATOM 609 O O . LYS A 1 81 ? -12.636 5.737 11.566 1.00 98.44 81 LYS A O 1
ATOM 614 N N . THR A 1 82 ? -12.103 3.550 11.570 1.00 98.50 82 THR A N 1
ATOM 615 C CA . THR A 1 82 ? -11.185 3.619 12.715 1.00 98.50 82 THR A CA 1
ATOM 616 C C . THR A 1 82 ? -10.007 4.545 12.432 1.00 98.50 82 THR A C 1
ATOM 618 O O . THR A 1 82 ? -9.710 5.412 13.253 1.00 98.50 82 THR A O 1
ATOM 621 N N . LEU A 1 83 ? -9.383 4.426 11.254 1.00 98.44 83 LEU A N 1
ATOM 622 C CA . LEU A 1 83 ? -8.278 5.302 10.871 1.00 98.44 83 LEU A CA 1
ATOM 623 C C . LEU A 1 83 ? -8.723 6.754 10.749 1.00 98.44 83 LEU A C 1
ATOM 625 O O . LEU A 1 83 ? -8.005 7.623 11.219 1.00 98.44 83 LEU A O 1
ATOM 629 N N . ARG A 1 84 ? -9.897 7.051 10.175 1.00 98.12 84 ARG A N 1
ATOM 630 C CA . ARG A 1 84 ? -10.393 8.438 10.105 1.00 98.12 84 ARG A CA 1
ATOM 631 C C . ARG A 1 84 ? -10.535 9.074 11.486 1.00 98.12 84 ARG A C 1
ATOM 633 O O . ARG A 1 84 ? -10.166 10.233 11.639 1.00 98.12 84 ARG A O 1
ATOM 640 N N . THR A 1 85 ? -11.035 8.331 12.472 1.00 98.19 85 THR A N 1
ATOM 641 C CA . THR A 1 85 ? -11.157 8.822 13.851 1.00 98.19 85 THR A CA 1
ATOM 642 C C . THR A 1 85 ?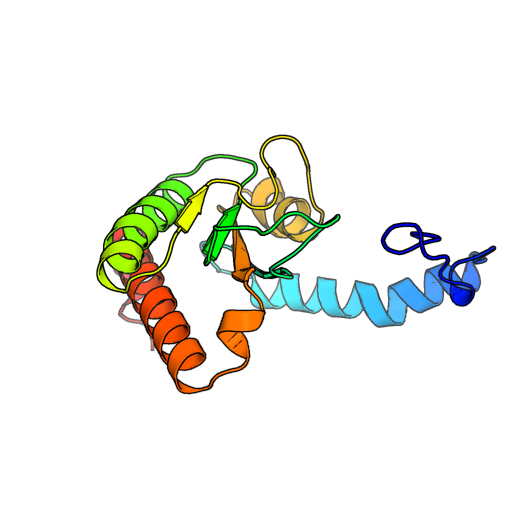 -9.784 9.014 14.497 1.00 98.19 85 THR A C 1
ATOM 644 O O . THR A 1 85 ? -9.421 10.138 14.829 1.00 98.19 85 THR A O 1
ATOM 647 N N . GLN A 1 86 ? -8.987 7.948 14.604 1.00 98.06 86 GLN A N 1
ATOM 648 C CA . GLN A 1 86 ? -7.696 7.989 15.307 1.00 98.06 86 GLN A CA 1
ATOM 649 C C . GLN A 1 86 ? -6.655 8.854 14.581 1.00 98.06 86 GLN A C 1
ATOM 651 O O . GLN A 1 86 ? -5.831 9.524 15.195 1.00 98.06 86 GLN A O 1
ATOM 656 N N . GLY A 1 87 ? -6.692 8.860 13.250 1.00 97.38 87 GLY A N 1
ATOM 657 C CA . GLY A 1 87 ? -5.825 9.673 12.409 1.00 97.38 87 GLY A CA 1
ATOM 658 C C . GLY A 1 87 ? -6.098 11.159 12.596 1.00 97.38 87 GLY A C 1
ATOM 659 O O . GLY A 1 87 ? -5.148 11.915 12.770 1.00 97.38 87 GLY A O 1
ATOM 660 N N . ALA A 1 88 ? -7.369 11.575 12.650 1.00 96.12 88 ALA A N 1
ATOM 661 C CA . ALA A 1 88 ? -7.722 12.966 12.927 1.00 96.12 88 ALA A CA 1
ATOM 662 C C . ALA A 1 88 ? -7.229 13.418 14.312 1.00 96.12 88 ALA A C 1
ATOM 664 O O . ALA A 1 88 ? -6.658 14.501 14.425 1.00 96.12 88 ALA A O 1
ATOM 665 N N . GLU A 1 89 ? -7.373 12.572 15.337 1.00 96.81 89 GLU A N 1
ATOM 666 C CA . GLU A 1 89 ? -6.838 12.815 16.687 1.00 96.81 89 GLU A CA 1
ATOM 667 C C . GLU A 1 89 ? -5.305 12.942 16.687 1.00 96.81 89 GLU A C 1
ATOM 669 O O . GLU A 1 89 ? -4.743 13.788 17.379 1.00 96.81 89 GLU A O 1
ATOM 674 N N . ALA A 1 90 ? -4.625 12.144 15.862 1.00 96.31 90 ALA A N 1
ATOM 675 C CA . ALA A 1 90 ? -3.174 12.167 15.702 1.00 96.31 90 ALA A CA 1
ATOM 676 C C . ALA A 1 90 ? -2.660 13.245 14.722 1.00 96.31 90 ALA A C 1
ATOM 678 O O . ALA A 1 90 ? -1.443 13.375 14.552 1.00 96.31 90 ALA A O 1
ATOM 679 N N . GLY A 1 91 ? -3.552 14.017 14.089 1.00 97.12 91 GLY A N 1
ATOM 680 C CA . GLY A 1 91 ? -3.213 15.086 13.145 1.00 97.12 91 GLY A CA 1
ATOM 681 C C . GLY A 1 91 ? -2.901 14.634 11.711 1.00 97.12 91 GLY A C 1
ATOM 682 O O . GLY A 1 91 ? -2.281 15.394 10.969 1.00 97.12 91 GLY A O 1
ATOM 683 N N . PHE A 1 92 ? -3.321 13.433 11.305 1.00 98.19 92 PHE A N 1
ATOM 684 C CA . PHE A 1 92 ? -3.131 12.878 9.960 1.00 98.19 92 PHE A CA 1
ATOM 685 C C . PHE A 1 92 ? -4.431 12.859 9.145 1.00 98.19 92 PHE A C 1
ATOM 687 O O . PHE A 1 92 ? -5.503 12.498 9.635 1.00 98.19 92 PHE A O 1
ATOM 694 N N . ARG A 1 93 ? -4.339 13.198 7.856 1.00 98.38 93 ARG A N 1
ATOM 695 C CA . ARG A 1 93 ? -5.456 13.151 6.903 1.00 98.38 93 ARG A CA 1
ATOM 696 C C . ARG A 1 93 ? -5.573 11.775 6.259 1.00 98.38 93 ARG A C 1
ATOM 698 O O . ARG A 1 93 ? -4.675 11.345 5.533 1.00 98.38 93 ARG A O 1
ATOM 705 N N . ILE A 1 94 ? -6.716 11.127 6.475 1.00 98.56 94 ILE A N 1
ATOM 706 C CA . ILE A 1 94 ? -7.011 9.794 5.941 1.00 98.56 94 ILE A CA 1
ATOM 707 C C . ILE A 1 94 ? -7.874 9.885 4.682 1.00 98.56 94 ILE A C 1
ATOM 709 O O . ILE A 1 94 ? -8.994 10.397 4.729 1.00 98.56 94 ILE A O 1
ATOM 713 N N . GLY A 1 95 ? -7.363 9.357 3.574 1.00 98.12 95 GLY A N 1
ATOM 714 C CA . GLY A 1 95 ? -8.041 9.302 2.283 1.00 98.12 95 GLY A CA 1
ATOM 715 C C . GLY A 1 95 ? -8.797 7.992 2.068 1.00 98.12 95 GLY A C 1
ATOM 716 O O . GLY A 1 95 ? -8.339 6.924 2.473 1.00 98.12 95 GLY A O 1
ATOM 717 N N . ASP A 1 96 ? -9.941 8.073 1.394 1.00 97.88 96 ASP A N 1
ATOM 718 C CA . ASP A 1 96 ? -10.710 6.915 0.920 1.00 97.88 96 ASP A CA 1
ATOM 719 C C . ASP A 1 96 ? -10.568 6.833 -0.589 1.00 97.88 96 ASP A C 1
ATOM 721 O O . ASP A 1 96 ? -11.109 7.673 -1.308 1.00 97.88 96 ASP A O 1
ATOM 725 N N . ASN A 1 97 ? -9.805 5.844 -1.057 1.00 97.50 97 ASN A N 1
ATOM 726 C CA . ASN A 1 97 ? -9.393 5.779 -2.457 1.00 97.50 97 ASN A CA 1
ATOM 727 C C . ASN A 1 97 ? -8.679 7.062 -2.937 1.00 97.50 97 ASN A C 1
ATOM 729 O O . ASN A 1 97 ? -8.876 7.540 -4.053 1.00 97.50 97 ASN A O 1
ATOM 733 N N . GLU A 1 98 ? -7.810 7.600 -2.080 1.00 97.19 98 GLU A N 1
ATOM 734 C CA . GLU A 1 98 ? -6.886 8.695 -2.379 1.00 97.19 98 GLU A CA 1
ATOM 735 C C . GLU A 1 98 ? -5.477 8.293 -1.924 1.00 97.19 98 GLU A C 1
ATOM 737 O O . GLU A 1 98 ? -5.349 7.685 -0.864 1.00 97.19 98 GLU A O 1
ATOM 742 N N . PRO A 1 99 ? -4.406 8.622 -2.669 1.00 96.38 99 PRO A N 1
ATOM 743 C CA . PRO A 1 99 ? -4.366 9.517 -3.831 1.00 96.38 99 PRO A CA 1
ATOM 744 C C . PRO A 1 99 ? -4.693 8.831 -5.169 1.00 96.38 99 PRO A C 1
ATOM 746 O O . PRO A 1 99 ? -4.640 9.480 -6.213 1.00 96.38 99 PRO A O 1
ATOM 749 N N . TYR A 1 100 ? -4.981 7.529 -5.153 1.00 94.12 100 TYR A N 1
ATOM 750 C CA . TYR A 1 100 ? -5.379 6.759 -6.328 1.00 94.12 100 TYR A CA 1
ATOM 751 C C . TYR A 1 100 ? -6.741 6.122 -6.092 1.00 94.12 100 TYR A C 1
ATOM 753 O O . TYR A 1 100 ? -6.971 5.552 -5.027 1.00 94.12 100 TYR A O 1
ATOM 761 N N . ASP A 1 101 ? -7.593 6.128 -7.115 1.00 94.38 101 ASP A N 1
ATOM 762 C CA . ASP A 1 101 ? -8.916 5.523 -7.024 1.00 94.38 101 ASP A CA 1
ATOM 763 C C . ASP A 1 101 ? -8.937 4.091 -7.575 1.00 94.38 101 ASP A C 1
ATOM 765 O O . ASP A 1 101 ? -8.963 3.853 -8.787 1.00 94.38 101 ASP A O 1
ATOM 769 N N . TRP A 1 102 ? -8.948 3.117 -6.667 1.00 92.25 102 TRP A N 1
ATOM 770 C CA . TRP A 1 102 ? -8.938 1.696 -7.008 1.00 92.25 102 TRP A CA 1
ATOM 771 C C . TRP A 1 102 ? -10.333 1.102 -7.175 1.00 92.25 102 TRP A C 1
ATOM 773 O O . TRP A 1 102 ? -10.460 -0.057 -7.561 1.00 92.25 102 TRP A O 1
ATOM 783 N N . ARG A 1 103 ? -11.396 1.893 -7.008 1.00 93.19 103 ARG A N 1
ATOM 784 C CA . ARG A 1 103 ? -12.758 1.458 -7.358 1.00 93.19 103 ARG A CA 1
ATOM 785 C C . ARG A 1 103 ? -12.895 1.235 -8.860 1.00 93.19 103 ARG A C 1
ATOM 787 O O . ARG A 1 103 ? -13.710 0.426 -9.291 1.00 93.19 103 ARG A O 1
ATOM 794 N N . GLN A 1 104 ? -12.071 1.923 -9.656 1.00 84.94 104 GLN A N 1
ATOM 795 C CA . GLN A 1 104 ? -12.100 1.873 -11.121 1.00 84.94 104 GLN A CA 1
ATOM 796 C C . GLN A 1 104 ? -10.964 1.041 -11.728 1.00 84.94 104 GLN A C 1
ATOM 798 O O . GLN A 1 104 ? -11.158 0.432 -12.779 1.00 84.94 104 GLN A O 1
ATOM 803 N N . ALA A 1 105 ? -9.841 0.871 -11.026 1.00 83.56 105 ALA A N 1
ATOM 804 C CA . ALA A 1 105 ? -8.733 0.013 -11.452 1.00 83.56 105 ALA A CA 1
ATOM 805 C C . ALA A 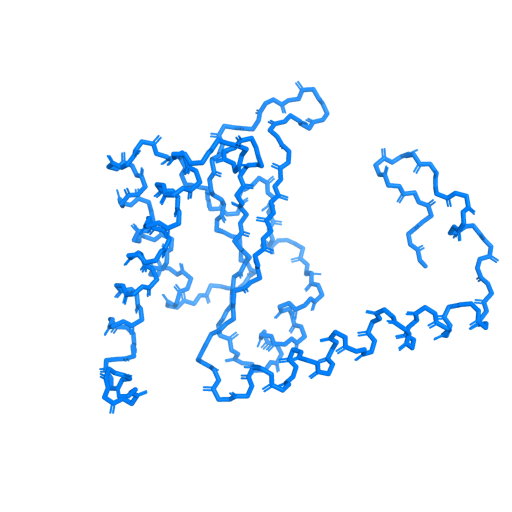1 105 ? -8.738 -1.360 -10.757 1.00 83.56 105 ALA A C 1
ATOM 807 O O . ALA A 1 105 ? -9.190 -1.492 -9.627 1.00 83.56 105 ALA A O 1
ATOM 808 N N . VAL A 1 106 ? -8.213 -2.395 -11.415 1.00 78.75 106 VAL A N 1
ATOM 809 C CA . VAL A 1 106 ? -7.958 -3.702 -10.788 1.00 78.75 106 VAL A CA 1
ATOM 810 C C . VAL A 1 106 ? -6.455 -3.901 -10.767 1.00 78.75 106 VAL A C 1
ATOM 812 O O . VAL A 1 106 ? -5.860 -4.172 -11.809 1.00 78.75 106 VAL A O 1
ATOM 815 N N . GLY A 1 107 ? -5.810 -3.742 -9.613 1.00 86.44 107 GLY A N 1
ATOM 816 C CA . GLY A 1 107 ? -4.394 -4.091 -9.529 1.00 86.44 107 GLY A CA 1
ATOM 817 C C . GLY A 1 107 ? -4.166 -5.520 -9.080 1.00 86.44 107 GLY A C 1
ATOM 818 O O . GLY A 1 107 ? -5.034 -6.221 -8.567 1.00 86.44 107 GLY A O 1
ATOM 819 N N . TYR A 1 108 ? -2.948 -5.952 -9.361 1.00 93.50 108 TYR A N 1
ATOM 820 C CA . TYR A 1 108 ? -2.636 -7.356 -9.539 1.00 93.50 108 TYR A CA 1
ATOM 821 C C . TYR A 1 108 ? -2.704 -8.166 -8.240 1.00 93.50 108 TYR A C 1
ATOM 823 O O . TYR A 1 108 ? -3.468 -9.126 -8.145 1.00 93.50 108 TYR A O 1
ATOM 831 N N . THR A 1 109 ? -1.922 -7.759 -7.237 1.00 95.31 109 THR A N 1
ATOM 832 C CA . THR A 1 109 ? -1.658 -8.565 -6.038 1.00 95.31 109 THR A CA 1
ATOM 833 C C . THR A 1 109 ? -2.922 -8.866 -5.244 1.00 95.31 109 THR A C 1
ATOM 835 O O . THR A 1 109 ? -3.218 -10.030 -4.992 1.00 95.31 109 THR A O 1
ATOM 838 N N . LEU A 1 110 ? -3.699 -7.845 -4.870 1.00 96.25 110 LEU A N 1
ATOM 839 C CA . LEU A 1 110 ? -4.891 -8.063 -4.051 1.00 96.25 110 LEU A CA 1
ATOM 840 C C . LEU A 1 110 ? -6.069 -8.608 -4.851 1.00 96.25 110 LEU A C 1
ATOM 842 O O . LEU A 1 110 ? -6.895 -9.304 -4.276 1.00 96.25 110 LEU A O 1
ATOM 846 N N . ASN A 1 111 ? -6.129 -8.387 -6.167 1.00 95.94 111 ASN A N 1
ATOM 847 C CA . ASN A 1 111 ? -7.106 -9.092 -6.989 1.00 95.94 111 ASN A CA 1
ATOM 848 C C . ASN A 1 111 ? -6.845 -10.606 -6.972 1.00 95.94 111 ASN A C 1
ATOM 850 O O . ASN A 1 111 ? -7.745 -11.386 -6.682 1.00 95.94 111 ASN A O 1
ATOM 854 N N . ARG A 1 112 ? -5.599 -11.021 -7.227 1.00 96.31 112 ARG A N 1
ATOM 855 C CA . ARG A 1 112 ? -5.211 -12.436 -7.309 1.00 96.31 112 ARG A CA 1
ATOM 856 C C . ARG A 1 112 ? -5.246 -13.155 -5.960 1.00 96.31 112 ARG A C 1
ATOM 858 O O . ARG A 1 112 ? -5.770 -14.264 -5.868 1.00 96.31 112 ARG A O 1
ATOM 865 N N . HIS A 1 113 ? -4.664 -12.540 -4.933 1.00 96.81 113 HIS A N 1
ATOM 866 C CA . HIS A 1 113 ? -4.446 -13.179 -3.630 1.00 96.81 113 HIS A CA 1
ATOM 867 C C . HIS A 1 113 ? -5.527 -12.831 -2.598 1.00 96.81 113 HIS A C 1
ATOM 869 O O . HIS A 1 113 ? -5.693 -13.558 -1.622 1.00 96.81 113 HIS A O 1
ATOM 875 N N . GLY A 1 114 ? -6.269 -11.740 -2.810 1.00 96.31 114 GLY A N 1
ATOM 876 C CA . GLY A 1 114 ? -7.378 -11.296 -1.962 1.00 96.31 114 GLY A CA 1
ATOM 877 C C . GLY A 1 114 ? -8.738 -11.636 -2.570 1.00 96.31 114 GLY A C 1
ATOM 878 O O . GLY A 1 114 ? -9.338 -12.649 -2.215 1.00 96.31 114 GLY A O 1
ATOM 879 N N . LEU A 1 115 ? -9.198 -10.811 -3.514 1.00 95.31 115 LEU A N 1
ATOM 880 C CA . LEU A 1 115 ? -10.557 -10.855 -4.072 1.00 95.31 115 LEU A CA 1
ATOM 881 C C . LEU A 1 115 ? -10.902 -12.213 -4.699 1.00 95.31 115 LEU A C 1
ATOM 883 O O . LEU A 1 115 ? -11.899 -12.822 -4.325 1.00 95.31 115 LEU A O 1
ATOM 887 N N . GLN A 1 116 ? -10.049 -12.752 -5.579 1.00 96.00 116 GLN A N 1
ATOM 888 C CA . GLN A 1 116 ? -10.260 -14.073 -6.199 1.00 96.00 116 GLN A CA 1
ATOM 889 C C . GLN A 1 116 ? -10.239 -15.231 -5.191 1.00 96.00 116 GLN A C 1
ATOM 891 O O . GLN A 1 116 ? -10.731 -16.313 -5.494 1.00 96.00 116 GLN A O 1
ATOM 896 N N . GLN A 1 117 ? -9.682 -15.012 -3.997 1.00 95.56 117 GLN A N 1
ATOM 897 C CA . GLN A 1 117 ? -9.671 -15.982 -2.901 1.00 95.56 117 GLN A CA 1
ATOM 898 C C . GLN A 1 117 ? -10.821 -15.753 -1.905 1.00 95.56 117 GLN A C 1
ATOM 900 O O . GLN A 1 117 ? -10.847 -16.393 -0.854 1.00 95.56 117 GLN A O 1
ATOM 905 N N . GLY A 1 118 ? -11.738 -14.817 -2.189 1.00 94.75 118 GLY A N 1
ATOM 906 C CA . GLY A 1 118 ? -12.834 -14.439 -1.294 1.00 94.75 118 GLY A CA 1
ATOM 907 C C . GLY A 1 118 ? -12.367 -13.779 0.005 1.00 94.75 118 GLY A C 1
ATOM 908 O O . GLY A 1 118 ? -13.084 -13.811 1.005 1.00 94.75 118 GLY A O 1
ATOM 909 N N . ARG A 1 119 ? -11.150 -13.220 0.030 1.00 95.44 119 ARG A N 1
ATOM 910 C CA . ARG A 1 119 ? -10.562 -12.616 1.229 1.00 95.44 119 ARG A CA 1
ATOM 911 C C . ARG A 1 119 ? -10.670 -11.098 1.167 1.00 95.44 119 ARG A C 1
ATOM 913 O O . ARG A 1 119 ? -10.234 -10.510 0.175 1.00 95.44 119 ARG A O 1
ATOM 920 N N . PRO A 1 120 ? -11.177 -10.445 2.226 1.00 96.81 120 PRO A N 1
ATOM 921 C CA . PRO A 1 120 ? -11.204 -8.995 2.276 1.00 96.81 120 PRO A CA 1
ATOM 922 C C . PRO A 1 120 ? -9.780 -8.439 2.243 1.00 96.81 120 PRO A C 1
ATOM 924 O O . PRO A 1 120 ? -8.864 -8.960 2.887 1.00 96.81 120 PRO A O 1
ATOM 927 N N . CYS A 1 121 ? -9.590 -7.368 1.483 1.00 97.50 121 CYS A N 1
ATOM 928 C CA . CYS A 1 121 ? -8.275 -6.787 1.295 1.00 97.50 121 CYS A CA 1
ATOM 929 C C . CYS A 1 121 ? -8.330 -5.298 0.960 1.00 97.50 121 CYS A C 1
ATOM 931 O O . CYS A 1 121 ? -9.318 -4.818 0.404 1.00 97.50 121 CYS A O 1
ATOM 933 N N . LEU A 1 122 ? -7.248 -4.586 1.268 1.00 97.94 122 LEU A N 1
ATOM 934 C CA . LEU A 1 122 ? -7.065 -3.175 0.927 1.00 97.94 122 LEU A CA 1
ATOM 935 C C . LEU A 1 122 ? -5.598 -2.851 0.647 1.00 97.94 122 LEU A C 1
ATOM 937 O O . LEU A 1 122 ? -4.688 -3.543 1.110 1.00 97.94 122 LEU A O 1
ATOM 941 N N . TYR A 1 123 ? -5.381 -1.775 -0.093 1.00 98.00 123 TYR A N 1
ATOM 942 C CA . TYR A 1 123 ? -4.084 -1.140 -0.257 1.00 98.00 123 TYR A CA 1
ATOM 943 C C . TYR A 1 123 ? -3.957 -0.030 0.787 1.00 98.00 123 TYR A C 1
ATOM 945 O O . TYR A 1 123 ? -4.839 0.821 0.910 1.00 98.00 123 TYR A O 1
ATOM 953 N N . LEU A 1 124 ? -2.871 -0.065 1.549 1.00 98.50 124 LEU A N 1
ATOM 954 C CA . LEU A 1 124 ? -2.480 0.997 2.458 1.00 98.50 124 LEU A CA 1
ATOM 955 C C . LEU A 1 124 ? -1.407 1.832 1.7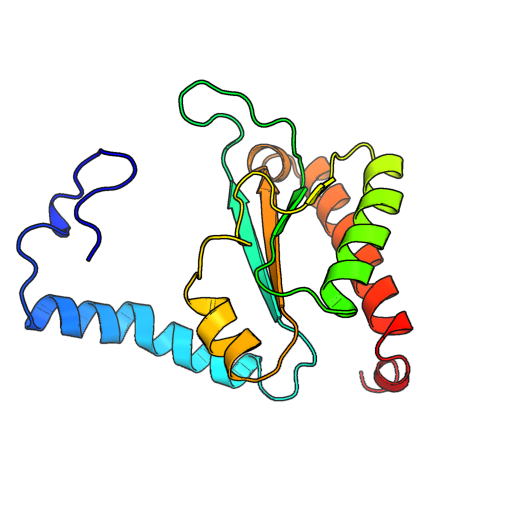67 1.00 98.50 124 LEU A C 1
ATOM 957 O O . LEU A 1 124 ? -0.375 1.297 1.380 1.00 98.50 124 LEU A O 1
ATOM 961 N N . GLU A 1 125 ? -1.647 3.125 1.638 1.00 98.50 125 GLU A N 1
ATOM 962 C CA . GLU A 1 125 ? -0.733 4.078 1.013 1.00 98.50 125 GLU A CA 1
ATOM 963 C C . GLU A 1 125 ? -0.300 5.105 2.052 1.00 98.50 125 GLU A C 1
ATOM 965 O O . GLU A 1 125 ? -1.148 5.785 2.617 1.00 98.50 125 GLU A O 1
ATOM 970 N N . VAL A 1 126 ? 0.996 5.263 2.310 1.00 98.56 126 VAL A N 1
ATOM 971 C CA . VAL A 1 126 ? 1.501 6.308 3.221 1.00 98.56 126 VAL A CA 1
ATOM 972 C C . VAL A 1 126 ? 2.330 7.320 2.441 1.00 98.56 126 VAL A C 1
ATOM 974 O O . VAL A 1 126 ? 3.179 6.943 1.634 1.00 98.56 126 VAL A O 1
ATOM 977 N N . ARG A 1 127 ? 2.108 8.621 2.653 1.00 98.50 127 ARG A N 1
ATOM 978 C CA . ARG A 1 127 ? 2.910 9.643 1.972 1.00 98.50 127 ARG A CA 1
ATOM 979 C C . ARG A 1 127 ? 4.360 9.540 2.441 1.00 98.50 127 ARG A C 1
ATOM 981 O O . ARG A 1 127 ? 4.635 9.555 3.637 1.00 98.50 127 ARG A O 1
ATOM 988 N N . ASN A 1 128 ? 5.284 9.362 1.504 1.00 98.19 128 ASN A N 1
ATOM 989 C CA . ASN A 1 128 ? 6.632 8.888 1.812 1.00 98.19 128 ASN A CA 1
ATOM 990 C C . ASN A 1 128 ? 7.502 9.904 2.575 1.00 98.19 128 ASN A C 1
ATOM 992 O O . ASN A 1 128 ? 8.423 9.489 3.272 1.00 98.19 128 ASN A O 1
ATOM 996 N N . ASP A 1 129 ? 7.188 11.201 2.513 1.00 97.50 129 ASP A N 1
ATOM 997 C CA . ASP A 1 129 ? 7.845 12.242 3.311 1.00 97.50 129 ASP A CA 1
ATOM 998 C C . ASP A 1 129 ? 7.615 12.043 4.814 1.00 97.50 129 ASP A C 1
ATOM 1000 O O . ASP A 1 129 ? 8.488 12.358 5.618 1.00 97.50 129 ASP A O 1
ATOM 1004 N N . LEU A 1 130 ? 6.488 11.438 5.194 1.00 97.25 130 LEU A N 1
ATOM 1005 C CA . LEU A 1 130 ? 6.156 11.143 6.588 1.00 97.25 130 LEU A CA 1
ATOM 1006 C C . LEU A 1 130 ? 6.954 9.965 7.168 1.00 97.25 130 LEU A C 1
ATOM 1008 O O . LEU A 1 130 ? 6.934 9.741 8.374 1.00 97.25 130 LEU A O 1
ATOM 1012 N N . LEU A 1 131 ? 7.635 9.197 6.314 1.00 96.75 131 LEU A N 1
ATOM 1013 C CA . LEU A 1 131 ? 8.439 8.038 6.709 1.00 96.75 131 LEU A CA 1
ATOM 1014 C C . LEU A 1 131 ? 9.926 8.384 6.868 1.00 96.75 131 LEU A C 1
ATOM 1016 O O . LEU A 1 131 ? 10.704 7.534 7.290 1.00 96.75 131 LEU A O 1
ATOM 1020 N N . ALA A 1 132 ? 10.333 9.597 6.484 1.00 95.88 132 ALA A N 1
ATOM 1021 C CA . ALA A 1 132 ? 11.732 10.017 6.507 1.00 95.88 132 ALA A CA 1
ATOM 1022 C C . ALA A 1 132 ? 12.211 10.402 7.915 1.00 95.88 132 ALA A C 1
ATOM 1024 O O . ALA A 1 132 ? 13.379 10.207 8.246 1.00 95.88 132 ALA A O 1
ATOM 1025 N N . ASP A 1 133 ? 11.311 10.952 8.728 1.00 94.62 133 ASP A N 1
ATOM 1026 C CA . ASP A 1 133 ? 11.580 11.348 10.106 1.00 94.62 133 ASP A CA 1
ATOM 1027 C C . ASP A 1 133 ? 11.220 10.205 11.079 1.00 94.62 133 ASP A C 1
ATOM 1029 O O . ASP A 1 133 ? 10.074 9.743 11.057 1.00 94.62 133 ASP A O 1
ATOM 1033 N N . PRO A 1 134 ? 12.148 9.747 11.944 1.00 97.50 134 PRO A N 1
ATOM 1034 C CA . PRO A 1 134 ? 11.891 8.643 12.868 1.00 97.50 134 PRO A CA 1
ATOM 1035 C C . PRO A 1 134 ? 10.715 8.878 13.822 1.00 97.50 134 PRO A C 1
ATOM 1037 O O . PRO A 1 134 ? 9.976 7.940 14.114 1.00 97.50 134 PRO A O 1
ATOM 1040 N N . GLU A 1 135 ? 10.511 10.110 14.301 1.00 97.88 135 GLU A N 1
ATOM 1041 C CA . GLU A 1 135 ? 9.409 10.418 15.220 1.00 97.88 135 GLU A CA 1
ATOM 1042 C C . GLU A 1 135 ? 8.053 10.294 14.512 1.00 97.88 135 GLU A C 1
ATOM 1044 O O . GLU A 1 135 ? 7.121 9.663 15.021 1.00 97.88 135 GLU A O 1
ATOM 1049 N N . THR A 1 136 ? 7.946 10.850 13.307 1.00 97.31 136 THR A N 1
ATOM 1050 C CA . THR A 1 136 ? 6.742 10.766 12.475 1.00 97.31 136 THR A CA 1
ATOM 1051 C C . THR A 1 136 ? 6.469 9.330 12.030 1.00 97.31 136 THR A C 1
ATOM 1053 O O . THR A 1 136 ? 5.327 8.870 12.130 1.00 97.31 136 THR A O 1
ATOM 1056 N N . PHE A 1 137 ? 7.504 8.593 11.619 1.00 97.69 137 PHE A N 1
ATOM 1057 C CA . PHE A 1 137 ? 7.409 7.175 11.275 1.00 97.69 137 PHE A CA 1
ATOM 1058 C C . PHE A 1 137 ? 6.835 6.352 12.434 1.00 97.69 137 PHE A C 1
ATOM 1060 O O . PHE A 1 137 ? 5.915 5.551 12.251 1.00 97.69 137 PHE A O 1
ATOM 1067 N N . GLU A 1 138 ? 7.338 6.585 13.642 1.00 98.12 138 GLU A N 1
ATOM 1068 C CA . GLU A 1 138 ? 6.899 5.892 14.845 1.00 98.12 138 GLU A CA 1
ATOM 1069 C C . GLU A 1 138 ? 5.449 6.265 15.221 1.00 98.12 138 GLU A C 1
ATOM 1071 O O . GLU A 1 138 ? 4.642 5.402 15.575 1.00 98.12 138 GLU A O 1
ATOM 1076 N N . ARG A 1 139 ? 5.058 7.539 15.074 1.00 98.06 139 ARG A N 1
ATOM 1077 C CA . ARG A 1 139 ? 3.661 7.975 15.262 1.00 98.06 139 ARG A CA 1
ATOM 1078 C C . ARG A 1 139 ? 2.703 7.289 14.287 1.00 98.06 139 ARG A C 1
ATOM 1080 O O . ARG A 1 139 ? 1.625 6.868 14.705 1.00 98.06 139 ARG A O 1
ATOM 1087 N N . ILE A 1 140 ? 3.086 7.166 13.017 1.00 97.94 140 ILE A N 1
ATOM 1088 C CA . ILE A 1 140 ? 2.285 6.472 11.999 1.00 97.94 140 ILE A CA 1
ATOM 1089 C C . ILE A 1 140 ? 2.205 4.980 12.305 1.00 97.94 140 ILE A C 1
ATOM 1091 O O . ILE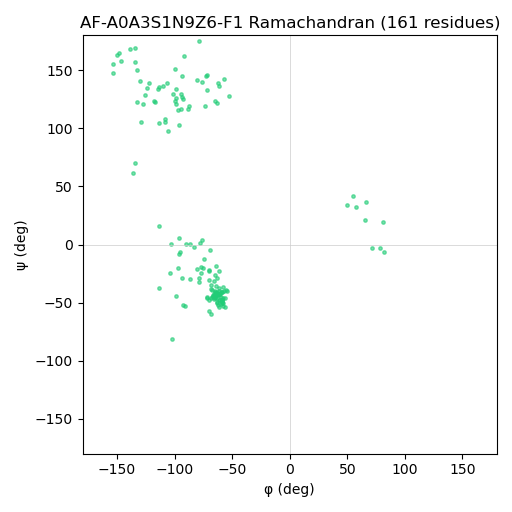 A 1 140 ? 1.120 4.407 12.237 1.00 97.94 140 ILE A O 1
ATOM 1095 N N . SER A 1 141 ? 3.323 4.362 12.682 1.00 97.69 141 SER A N 1
ATOM 1096 C CA . SER A 1 141 ? 3.373 2.937 13.018 1.00 97.69 141 SER A CA 1
ATOM 1097 C C . SER A 1 141 ? 2.421 2.611 14.169 1.00 97.69 141 SER A C 1
ATOM 1099 O O . SER A 1 141 ? 1.567 1.739 14.013 1.00 97.69 141 SER A O 1
ATOM 1101 N N . ARG A 1 142 ? 2.456 3.393 15.258 1.00 98.12 142 ARG A N 1
ATOM 1102 C CA . ARG A 1 142 ? 1.521 3.240 16.386 1.00 98.12 142 ARG A CA 1
ATOM 1103 C C . ARG A 1 142 ? 0.064 3.486 16.002 1.00 98.12 142 ARG A C 1
ATOM 1105 O O . ARG A 1 142 ? -0.817 2.763 16.459 1.00 98.12 142 ARG A O 1
ATOM 1112 N N . LEU A 1 143 ? -0.214 4.492 15.168 1.00 98.31 143 LEU A N 1
ATOM 1113 C CA . LEU A 1 143 ? -1.568 4.744 14.663 1.00 98.31 143 LEU A CA 1
ATOM 1114 C C . LEU A 1 143 ? -2.105 3.528 13.892 1.00 98.31 143 LEU A C 1
ATOM 1116 O O . LEU A 1 143 ? -3.220 3.076 14.144 1.00 98.31 143 LEU A O 1
ATOM 1120 N N . LEU A 1 144 ? -1.314 3.001 12.956 1.00 98.19 144 LEU A N 1
ATOM 1121 C CA . LEU A 1 144 ? -1.699 1.857 12.132 1.00 98.19 144 LEU A CA 1
ATOM 1122 C C . LEU A 1 144 ? -1.869 0.592 12.978 1.00 98.19 144 LEU A C 1
ATOM 1124 O O . LEU A 1 144 ? -2.867 -0.109 12.820 1.00 98.19 144 LEU A O 1
ATOM 1128 N N . GLU A 1 145 ? -0.940 0.324 13.897 1.00 97.81 145 GLU A N 1
ATOM 1129 C CA . GLU A 1 145 ? -1.015 -0.798 14.834 1.00 97.81 145 GLU A CA 1
ATOM 1130 C C . GLU A 1 145 ? -2.309 -0.751 15.656 1.00 97.81 145 GLU A C 1
ATOM 1132 O O . GLU A 1 145 ? -3.096 -1.698 15.618 1.00 97.81 145 GLU A O 1
ATOM 1137 N N . ASN A 1 146 ? -2.584 0.375 16.322 1.00 97.81 146 ASN A N 1
ATOM 1138 C CA . ASN A 1 146 ? -3.776 0.550 17.153 1.00 97.81 146 ASN A CA 1
ATOM 1139 C C . ASN A 1 146 ? -5.072 0.410 16.346 1.00 97.81 146 ASN A C 1
ATOM 1141 O O . ASN A 1 146 ? -6.027 -0.238 16.795 1.00 97.81 146 ASN A O 1
ATOM 1145 N N . ALA A 1 147 ? -5.116 0.989 15.144 1.00 98.00 147 ALA A N 1
ATOM 1146 C CA . ALA A 1 147 ? -6.282 0.909 14.279 1.00 98.00 147 ALA A CA 1
ATOM 1147 C C . ALA A 1 147 ? -6.533 -0.531 13.810 1.00 98.00 147 ALA A C 1
ATOM 1149 O O . ALA A 1 147 ? -7.662 -1.024 13.902 1.00 98.00 147 ALA A O 1
ATOM 1150 N N . PHE A 1 148 ? -5.495 -1.234 13.350 1.00 97.31 148 PHE A N 1
ATOM 1151 C CA . PHE A 1 148 ? -5.626 -2.617 12.898 1.00 97.31 148 PHE A CA 1
ATOM 1152 C C . PHE A 1 148 ? -5.928 -3.582 14.044 1.00 97.31 148 PHE A C 1
ATOM 1154 O O . PHE A 1 148 ? -6.773 -4.458 13.862 1.00 97.31 148 PHE A O 1
ATOM 1161 N N . ALA A 1 149 ? -5.331 -3.398 15.225 1.00 96.44 149 ALA A N 1
ATOM 1162 C CA . ALA A 1 149 ? -5.651 -4.181 16.416 1.00 96.44 149 ALA A CA 1
ATOM 1163 C C . ALA A 1 149 ? -7.125 -4.007 16.811 1.00 96.44 149 ALA A C 1
ATOM 1165 O O . ALA A 1 149 ? -7.845 -4.992 16.975 1.00 96.44 149 ALA A O 1
ATOM 1166 N N . THR A 1 150 ? -7.610 -2.761 16.853 1.00 97.56 150 THR A N 1
ATOM 1167 C CA . THR A 1 150 ? -9.014 -2.437 17.157 1.00 97.56 150 THR A CA 1
ATOM 1168 C C . THR A 1 150 ? -9.971 -3.123 16.177 1.00 97.56 150 THR A C 1
ATOM 1170 O O . THR A 1 150 ? -10.966 -3.732 16.579 1.00 97.56 150 THR A O 1
ATOM 1173 N N . VAL A 1 151 ? -9.671 -3.062 14.875 1.00 97.50 151 VAL A N 1
ATOM 1174 C CA . VAL A 1 151 ? -10.490 -3.708 13.839 1.00 97.50 151 VAL A CA 1
ATOM 1175 C C . VAL A 1 151 ? -10.432 -5.230 13.950 1.00 97.50 151 VAL A C 1
ATOM 1177 O O . VAL A 1 151 ? -11.473 -5.880 13.869 1.00 97.50 151 VAL A O 1
ATOM 1180 N N . ALA A 1 152 ? -9.249 -5.807 14.161 1.00 95.25 152 ALA A N 1
ATOM 1181 C CA . ALA A 1 152 ? -9.081 -7.250 14.287 1.00 95.25 152 ALA A CA 1
ATOM 1182 C C . ALA A 1 152 ? -9.821 -7.810 15.509 1.00 95.25 152 ALA A C 1
ATOM 1184 O O . ALA A 1 152 ? -10.519 -8.813 15.381 1.00 95.25 152 ALA A O 1
ATOM 1185 N N . MET A 1 153 ? -9.739 -7.144 16.665 1.00 95.31 153 MET A N 1
ATOM 1186 C CA . MET A 1 153 ? -10.468 -7.536 17.878 1.00 95.31 153 MET A CA 1
ATOM 1187 C C . MET A 1 153 ? -11.987 -7.443 17.696 1.00 95.31 153 MET A C 1
ATOM 1189 O O . MET A 1 153 ? -12.718 -8.284 18.212 1.00 95.31 153 MET A O 1
ATOM 1193 N N . SER A 1 154 ? -12.459 -6.448 16.942 1.00 96.12 154 SER A N 1
ATOM 1194 C CA . SER A 1 154 ? -13.883 -6.259 16.651 1.00 96.12 154 SER A CA 1
ATOM 1195 C C . SER A 1 154 ? -14.429 -7.307 15.673 1.00 96.12 154 SER A C 1
ATOM 1197 O O . SER A 1 154 ? -15.490 -7.885 15.906 1.00 96.12 154 SER A O 1
ATOM 1199 N N . LEU A 1 155 ? -13.702 -7.591 14.588 1.00 95.44 155 LEU A N 1
ATOM 1200 C CA . LEU A 1 155 ? -14.170 -8.492 13.527 1.00 95.44 155 LEU A CA 1
ATOM 1201 C C . LEU A 1 155 ? -13.858 -9.970 13.794 1.00 95.44 155 LEU A C 1
ATOM 1203 O O . LEU A 1 155 ? -14.599 -10.841 13.337 1.00 95.44 155 LEU A O 1
ATOM 1207 N N . TRP A 1 156 ? -12.774 -10.265 14.517 1.00 93.69 156 TRP A N 1
ATOM 1208 C CA . TRP A 1 156 ? -12.288 -11.625 14.776 1.00 93.69 156 TRP A CA 1
ATOM 1209 C C . TRP A 1 156 ? -11.864 -11.830 16.249 1.00 93.69 156 TRP A C 1
ATOM 1211 O O . TRP A 1 156 ? -10.711 -12.185 16.519 1.00 93.69 156 TRP A O 1
ATOM 1221 N N . PRO A 1 157 ? -12.788 -11.675 17.218 1.00 81.69 157 PRO A N 1
ATOM 1222 C CA . PRO A 1 157 ? -12.490 -11.676 18.658 1.00 81.69 157 PRO A CA 1
ATOM 1223 C C . PRO A 1 157 ? -11.883 -12.983 19.202 1.00 81.69 157 PRO A C 1
ATOM 1225 O O . PRO A 1 157 ? -11.182 -12.963 20.207 1.00 81.69 157 PRO A O 1
ATOM 1228 N N . GLN A 1 158 ? -12.083 -14.125 18.534 1.00 69.12 158 GLN A N 1
ATOM 1229 C CA . GLN A 1 158 ? -11.549 -15.431 18.965 1.00 69.12 158 GLN A CA 1
ATOM 1230 C C . GLN A 1 158 ? -10.045 -15.630 18.685 1.00 69.12 158 GLN A C 1
ATOM 1232 O O . GLN A 1 158 ? -9.510 -16.706 18.934 1.00 69.12 158 GLN A O 1
ATOM 1237 N N . SER A 1 159 ? -9.350 -14.612 18.170 1.00 56.38 159 SER A N 1
ATOM 1238 C CA . SER A 1 159 ? -7.945 -14.712 17.739 1.00 56.38 159 SER A CA 1
ATOM 1239 C C . SER A 1 159 ? -6.928 -14.277 18.803 1.00 56.38 159 SER A C 1
ATOM 1241 O O . SER A 1 159 ? -5.733 -14.431 18.585 1.00 56.38 159 SER A O 1
ATOM 1243 N N . ALA A 1 160 ? -7.370 -13.734 19.944 1.00 49.31 160 ALA A N 1
ATOM 1244 C CA . ALA A 1 160 ? -6.479 -13.208 20.987 1.00 49.31 160 ALA A CA 1
ATOM 1245 C C . ALA A 1 160 ? -5.831 -14.290 21.881 1.00 49.31 160 ALA A C 1
ATOM 1247 O O . ALA A 1 160 ? -5.093 -13.953 22.800 1.00 49.31 160 ALA A O 1
ATOM 1248 N N . ALA A 1 161 ? -6.102 -15.577 21.634 1.00 37.50 161 ALA A N 1
ATOM 1249 C CA . ALA A 1 161 ? -5.683 -16.689 22.495 1.00 37.50 161 ALA A CA 1
ATOM 1250 C C . ALA A 1 161 ? -4.644 -17.637 21.861 1.00 37.50 161 ALA A C 1
ATOM 1252 O O . ALA A 1 161 ? -4.467 -18.751 22.344 1.00 37.50 161 ALA A O 1
ATOM 1253 N N . ALA A 1 162 ? -3.971 -17.236 20.781 1.00 39.38 162 ALA A N 1
ATOM 1254 C CA . ALA A 1 162 ? -2.919 -18.049 20.170 1.00 39.38 162 ALA A CA 1
ATOM 1255 C C . ALA A 1 162 ? -1.681 -17.205 19.841 1.00 39.38 162 ALA A C 1
ATOM 1257 O O . ALA A 1 162 ? -1.389 -16.940 18.674 1.00 39.38 162 ALA A O 1
ATOM 1258 N N . VAL A 1 163 ? -0.978 -16.787 20.895 1.00 38.16 163 VAL A N 1
ATOM 1259 C CA . VAL A 1 163 ? 0.474 -16.555 20.903 1.00 38.16 163 VAL A CA 1
ATOM 1260 C C . VAL A 1 163 ? 1.017 -17.202 22.167 1.00 38.16 163 VAL A C 1
ATOM 1262 O O . VAL A 1 163 ? 0.383 -16.995 23.225 1.00 38.16 163 VAL A O 1
#

Secondary structure (DSSP, 8-state):
--SEETTEE-GGGTT--HHHHHHHIIIIIHHHHHHHHHHHTT-S-EEEEEEE-SEETTEE---SEEEE-SS--HHHHHHHHHHHHHHHHTT-PEEES-SS-TTT---HHHHHHTGGGT--EEEEEEEGGGGSSHHHHHHHHHHHHHHHHHHHHHH-GGGTT--